Protein AF-A0A6G8I3R5-F1 (afdb_monomer)

Nearest PDB structures (foldseek):
  1nr4-assembly3_F  TM=6.192E-01  e=1.160E+00  unclassified
  7rkf-assembly1_L  TM=6.629E-01  e=2.500E+00  Homo sapiens
  4oik-assembly1_A  TM=5.473E-01  e=1.703E+00  Homo sapiens
  6log-assembly1_A-2  TM=6.189E-01  e=2.842E+00  Homo sapiens
  1b2t-assembly1_A  TM=5.290E-01  e=2.200E+00  Homo sapiens

Radius of gyration: 25.36 Å; Cα contacts (8 Å, |Δi|>4): 138; chains: 1; bounding box: 46×30×74 Å

Structure (mmCIF, N/CA/C/O backbone):
data_AF-A0A6G8I3R5-F1
#
_entry.id   AF-A0A6G8I3R5-F1
#
loop_
_atom_site.group_PDB
_atom_site.id
_atom_site.type_symbol
_atom_site.label_atom_id
_atom_site.label_alt_id
_atom_site.label_comp_id
_atom_site.label_asym_id
_atom_site.label_entity_id
_atom_site.label_seq_id
_atom_site.pdbx_PDB_ins_code
_atom_site.Cartn_x
_atom_site.Cartn_y
_atom_site.Cartn_z
_atom_site.occupancy
_atom_site.B_iso_or_equiv
_atom_site.auth_seq_id
_atom_site.auth_comp_id
_atom_site.auth_asym_id
_atom_site.auth_atom_id
_atom_site.pdbx_PDB_model_num
ATOM 1 N N . MET A 1 1 ? -3.432 3.666 -10.503 1.00 88.12 1 MET A N 1
ATOM 2 C CA . MET A 1 1 ? -2.879 3.123 -11.754 1.00 88.12 1 MET A CA 1
ATOM 3 C C . MET A 1 1 ? -1.548 3.805 -12.029 1.00 88.12 1 MET A C 1
ATOM 5 O O . MET A 1 1 ? -1.516 5.023 -11.916 1.00 88.12 1 MET A O 1
ATOM 9 N N . ILE A 1 2 ? -0.495 3.065 -12.377 1.00 93.25 2 ILE A N 1
ATOM 10 C CA . ILE A 1 2 ? 0.786 3.632 -12.836 1.00 93.25 2 ILE A CA 1
ATOM 11 C C . ILE A 1 2 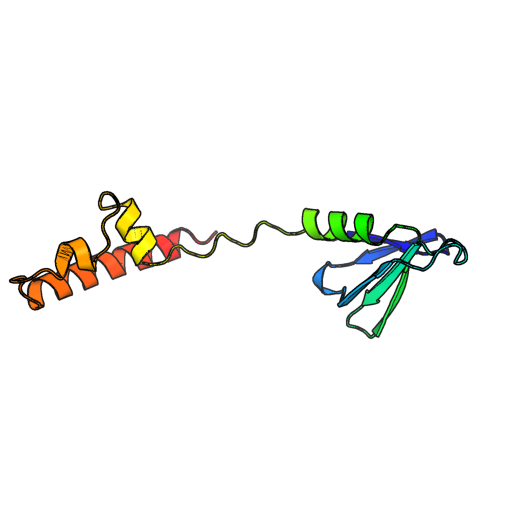? 1.014 3.328 -14.324 1.00 93.25 2 ILE A C 1
ATOM 13 O O . ILE A 1 2 ? 0.378 2.419 -14.863 1.00 93.25 2 ILE A O 1
ATOM 17 N N . CYS A 1 3 ? 1.907 4.072 -14.982 1.00 95.38 3 CYS A N 1
ATOM 18 C CA . CYS A 1 3 ? 2.256 3.878 -16.391 1.00 95.38 3 CYS A CA 1
ATOM 19 C C . CYS A 1 3 ? 3.767 3.663 -16.530 1.00 95.38 3 CYS A C 1
ATOM 21 O O . CYS A 1 3 ? 4.547 4.517 -16.117 1.00 95.38 3 CYS A O 1
ATOM 23 N N . ILE A 1 4 ? 4.161 2.543 -17.133 1.00 95.88 4 ILE A N 1
ATOM 24 C CA . ILE A 1 4 ? 5.564 2.187 -17.389 1.00 95.88 4 ILE A CA 1
ATOM 25 C C . ILE A 1 4 ? 5.741 1.985 -18.893 1.00 95.88 4 ILE A C 1
ATOM 27 O O . ILE A 1 4 ? 4.902 1.350 -19.536 1.00 95.88 4 ILE A O 1
ATOM 31 N N . THR A 1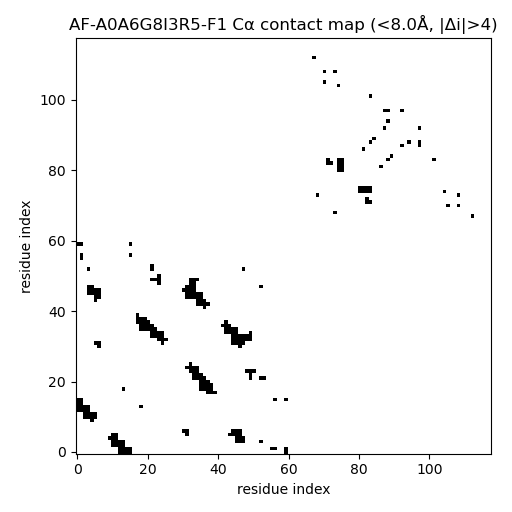 5 ? 6.816 2.518 -19.457 1.00 96.44 5 THR A N 1
ATOM 32 C CA . THR A 1 5 ? 7.156 2.393 -20.872 1.00 96.44 5 THR A CA 1
ATOM 33 C C . THR A 1 5 ? 8.264 1.364 -21.034 1.00 96.44 5 THR A C 1
ATOM 35 O O . THR A 1 5 ? 9.357 1.527 -20.494 1.00 96.44 5 THR A O 1
ATOM 38 N N . ASP A 1 6 ? 8.005 0.298 -21.786 1.00 94.00 6 ASP A N 1
ATOM 39 C CA . ASP A 1 6 ? 9.047 -0.685 -22.071 1.00 94.00 6 ASP A CA 1
ATOM 40 C C . ASP A 1 6 ? 10.016 -0.217 -23.168 1.00 94.00 6 ASP A C 1
ATOM 42 O O . ASP A 1 6 ? 9.799 0.795 -23.843 1.00 94.00 6 ASP A O 1
ATOM 46 N N . VAL A 1 7 ? 11.095 -0.971 -23.371 1.00 92.50 7 VAL A N 1
ATOM 47 C CA . VAL A 1 7 ? 12.101 -0.700 -24.414 1.00 92.50 7 VAL A CA 1
ATOM 48 C C . VAL A 1 7 ? 11.581 -0.747 -25.852 1.00 92.50 7 VAL A C 1
ATOM 50 O O . VAL A 1 7 ? 12.227 -0.208 -26.750 1.00 92.50 7 VAL A O 1
ATOM 53 N N . ASN A 1 8 ? 10.407 -1.339 -26.080 1.00 91.62 8 ASN 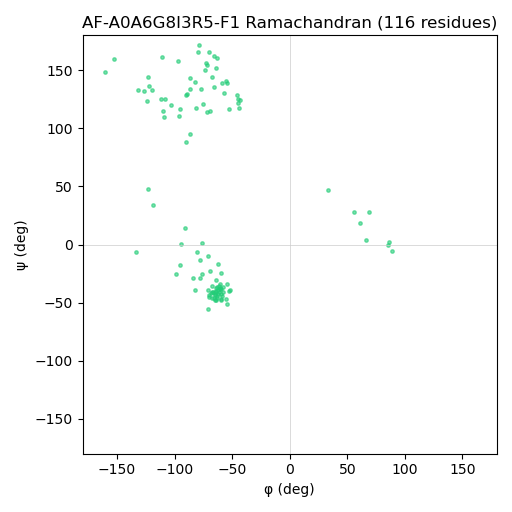A N 1
ATOM 54 C CA . ASN A 1 8 ? 9.726 -1.356 -27.374 1.00 91.62 8 ASN A CA 1
ATOM 55 C C . ASN A 1 8 ? 8.769 -0.160 -27.534 1.00 91.62 8 ASN A C 1
ATOM 57 O O . ASN A 1 8 ? 7.927 -0.157 -28.434 1.00 91.62 8 ASN A O 1
ATOM 61 N N . CYS A 1 9 ? 8.880 0.850 -26.664 1.00 90.06 9 CYS A N 1
ATOM 62 C CA . CYS A 1 9 ? 8.003 2.018 -26.593 1.00 90.06 9 CYS A CA 1
ATOM 63 C C . CYS A 1 9 ? 6.530 1.672 -26.306 1.00 90.06 9 CYS A C 1
ATOM 65 O O . CYS A 1 9 ? 5.641 2.496 -26.548 1.00 90.06 9 CYS A O 1
ATOM 67 N N . LYS A 1 10 ? 6.240 0.474 -25.786 1.00 95.19 10 LYS A N 1
ATOM 68 C CA . LYS A 1 10 ? 4.885 0.083 -25.401 1.00 95.19 10 LYS A CA 1
ATOM 69 C C . LYS A 1 10 ? 4.607 0.549 -23.977 1.00 95.19 10 LYS A C 1
ATOM 71 O O . LYS A 1 10 ? 5.406 0.355 -23.065 1.00 95.19 10 LYS A O 1
ATOM 76 N N . LYS A 1 11 ? 3.432 1.149 -23.788 1.00 96.19 11 LYS A N 1
ATOM 77 C CA . LYS A 1 11 ? 2.954 1.591 -22.476 1.00 96.19 11 LYS A CA 1
ATOM 78 C C . LYS A 1 11 ? 2.185 0.478 -21.778 1.00 96.19 11 LYS A C 1
ATOM 80 O O . LYS A 1 11 ? 1.250 -0.087 -22.346 1.00 96.19 11 LYS A O 1
ATOM 85 N N . HIS A 1 12 ? 2.552 0.220 -20.532 1.00 95.00 12 HIS A N 1
ATOM 86 C CA . HIS A 1 12 ? 1.899 -0.718 -19.631 1.00 95.00 12 HIS A CA 1
ATOM 87 C C . HIS A 1 12 ? 1.204 0.075 -18.528 1.00 95.00 12 HIS A C 1
ATOM 89 O O . HIS A 1 12 ? 1.855 0.748 -17.729 1.00 95.00 12 HIS A O 1
ATOM 95 N N . TYR A 1 13 ? -0.126 0.007 -18.501 1.00 95.00 13 TYR A N 1
ATOM 96 C CA . TYR A 1 13 ? -0.941 0.605 -17.447 1.00 95.00 13 TYR A CA 1
ATOM 97 C C . TYR A 1 13 ? -1.264 -0.465 -16.419 1.00 95.00 13 TYR A C 1
ATOM 99 O O . TYR A 1 13 ? -2.006 -1.402 -16.711 1.00 95.00 13 TYR A O 1
ATOM 107 N N . LEU A 1 14 ? -0.683 -0.337 -15.231 1.00 93.00 14 LEU A N 1
ATOM 108 C CA . LEU A 1 14 ? -0.729 -1.383 -14.218 1.00 93.00 14 LEU A CA 1
ATOM 109 C C . LEU A 1 14 ? -1.337 -0.865 -12.925 1.00 93.00 14 LEU A C 1
ATOM 111 O O . LEU A 1 14 ? -1.112 0.277 -12.501 1.00 93.00 14 LEU A O 1
ATOM 115 N N . HIS A 1 15 ? -2.087 -1.741 -12.261 1.00 92.31 15 HIS A N 1
ATOM 116 C CA . HIS A 1 15 ? -2.412 -1.522 -10.864 1.00 92.31 15 HIS A CA 1
ATOM 117 C C . HIS A 1 15 ? -1.133 -1.643 -10.030 1.00 92.31 15 HIS A C 1
ATOM 119 O O . HIS A 1 15 ? -0.280 -2.478 -10.328 1.00 92.31 15 HIS A O 1
ATOM 125 N N . LYS A 1 16 ? -0.997 -0.833 -8.974 1.00 88.69 16 LYS A N 1
ATOM 126 C CA . LYS A 1 16 ? 0.200 -0.867 -8.118 1.00 88.69 16 LYS A CA 1
ATOM 127 C C . LYS A 1 16 ? 0.397 -2.256 -7.490 1.00 88.69 16 LYS A C 1
ATOM 129 O O . LYS A 1 16 ? 1.510 -2.761 -7.467 1.00 88.69 16 LYS A O 1
ATOM 134 N N . ASP A 1 17 ? -0.704 -2.901 -7.099 1.00 90.25 17 ASP A N 1
ATOM 135 C CA . ASP A 1 17 ? -0.691 -4.224 -6.461 1.00 90.25 17 ASP A CA 1
ATOM 136 C C . ASP A 1 17 ? -0.311 -5.351 -7.433 1.00 90.25 17 ASP A C 1
ATOM 138 O O . ASP A 1 17 ? -0.082 -6.473 -7.002 1.00 90.25 17 ASP A O 1
ATOM 142 N N . ALA A 1 18 ? -0.229 -5.081 -8.742 1.00 93.19 18 ALA A N 1
ATOM 143 C CA . ALA A 1 18 ? 0.274 -6.052 -9.710 1.00 93.19 18 ALA A CA 1
ATOM 144 C C . ALA A 1 18 ? 1.811 -6.150 -9.698 1.00 93.19 18 ALA A C 1
ATOM 146 O O . ALA A 1 18 ? 2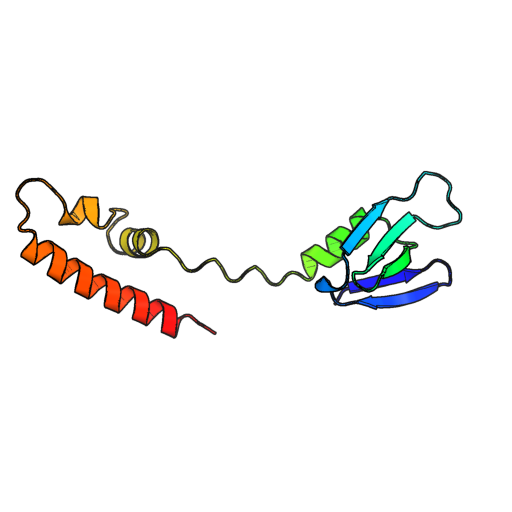.366 -7.089 -10.268 1.00 93.19 18 ALA A O 1
ATOM 147 N N . ILE A 1 19 ? 2.506 -5.203 -9.057 1.00 94.31 19 ILE A N 1
ATOM 148 C CA . ILE A 1 19 ? 3.966 -5.095 -9.061 1.00 94.31 19 ILE A CA 1
ATOM 149 C C . ILE A 1 19 ? 4.531 -5.790 -7.829 1.00 94.31 19 ILE A C 1
ATOM 151 O O . ILE A 1 19 ? 4.324 -5.353 -6.702 1.00 94.31 19 ILE A O 1
ATOM 155 N N . ALA A 1 20 ? 5.303 -6.846 -8.057 1.00 95.75 20 ALA A N 1
ATOM 156 C CA . ALA A 1 20 ? 5.983 -7.577 -6.999 1.00 95.75 20 ALA A CA 1
ATOM 157 C C . ALA A 1 20 ? 7.297 -6.901 -6.590 1.00 95.75 20 ALA A C 1
ATOM 159 O O . ALA A 1 20 ? 7.661 -6.898 -5.415 1.00 95.75 20 ALA A O 1
ATOM 160 N N . ARG A 1 21 ? 8.050 -6.362 -7.559 1.00 95.38 21 ARG A N 1
ATOM 161 C CA . ARG A 1 21 ? 9.362 -5.749 -7.309 1.00 95.38 21 ARG A CA 1
ATOM 162 C C . ARG A 1 21 ? 9.782 -4.818 -8.442 1.00 95.38 21 ARG A C 1
ATOM 164 O O . ARG A 1 21 ? 9.507 -5.098 -9.605 1.00 95.38 21 ARG A O 1
ATOM 171 N N . VAL A 1 22 ? 10.529 -3.770 -8.100 1.00 96.44 22 VAL A N 1
ATOM 172 C CA . VAL A 1 22 ? 11.237 -2.906 -9.053 1.00 96.44 22 VAL A CA 1
ATOM 173 C C . VAL A 1 22 ? 12.738 -2.958 -8.751 1.00 96.44 22 VAL A C 1
ATOM 175 O O . VAL A 1 22 ? 13.143 -2.850 -7.593 1.00 96.44 22 VAL A O 1
ATOM 178 N N . ASN A 1 23 ? 13.565 -3.138 -9.778 1.00 96.19 23 ASN A N 1
ATOM 179 C CA . ASN A 1 23 ? 15.024 -3.188 -9.688 1.00 96.19 23 ASN A CA 1
ATOM 180 C C . ASN A 1 23 ? 15.641 -2.186 -10.664 1.00 96.19 23 ASN A C 1
ATOM 182 O O . ASN A 1 23 ? 15.284 -2.209 -11.835 1.00 96.19 23 ASN A O 1
ATOM 186 N N . GLU A 1 24 ? 16.601 -1.371 -10.223 1.00 96.06 24 GLU A N 1
ATOM 187 C CA . GLU A 1 24 ? 17.417 -0.575 -11.154 1.00 96.06 24 GLU A CA 1
ATOM 188 C C . GLU A 1 24 ? 18.273 -1.527 -12.003 1.00 96.06 24 GLU A C 1
ATOM 190 O O . GLU A 1 24 ? 18.849 -2.495 -11.487 1.00 96.06 24 GLU A O 1
ATOM 195 N N . ALA A 1 25 ? 18.340 -1.270 -13.306 1.00 93.25 25 ALA A N 1
ATOM 196 C CA . ALA A 1 25 ? 19.259 -1.969 -14.188 1.00 93.25 25 ALA A CA 1
ATOM 197 C C . ALA A 1 25 ? 20.701 -1.490 -13.951 1.00 93.25 25 ALA A C 1
ATOM 199 O O . ALA A 1 25 ? 20.955 -0.385 -13.472 1.00 93.25 25 ALA A O 1
ATOM 200 N N . GLY A 1 26 ? 21.669 -2.342 -14.290 1.00 88.00 26 GLY A N 1
ATOM 201 C CA . GLY A 1 26 ? 23.076 -1.954 -14.262 1.00 88.00 26 GLY A CA 1
ATOM 202 C C . GLY A 1 26 ? 23.402 -0.878 -15.310 1.00 88.00 26 GLY A C 1
ATOM 203 O O . GLY A 1 26 ? 22.656 -0.696 -16.276 1.00 88.00 26 GLY A O 1
ATOM 204 N N . PRO A 1 27 ? 24.538 -0.179 -15.162 1.00 80.62 27 PRO A N 1
ATOM 205 C CA . PRO A 1 27 ? 24.974 0.808 -16.144 1.00 80.62 27 PRO A CA 1
ATOM 206 C C . PRO A 1 27 ? 25.158 0.175 -17.540 1.00 80.62 27 PRO A C 1
ATOM 208 O O . PRO A 1 27 ? 25.711 -0.916 -17.663 1.00 80.62 27 PRO A O 1
ATOM 211 N N . ASN A 1 28 ? 24.736 0.894 -18.591 1.00 68.00 28 ASN A N 1
ATOM 212 C CA . ASN A 1 28 ? 24.875 0.552 -20.022 1.00 68.00 28 ASN A CA 1
ATOM 213 C C . ASN A 1 28 ? 24.052 -0.635 -20.557 1.00 68.00 28 ASN A C 1
ATOM 215 O O . ASN A 1 28 ? 24.422 -1.246 -21.562 1.00 68.00 28 ASN A O 1
ATOM 219 N N . TRP A 1 29 ? 22.902 -0.938 -19.960 1.00 75.06 29 TRP A N 1
ATOM 220 C CA . TRP A 1 29 ? 22.060 -2.029 -20.444 1.00 75.06 29 TRP A CA 1
ATOM 221 C C . TRP A 1 29 ? 21.027 -1.573 -21.485 1.00 75.06 29 TRP A C 1
ATOM 223 O O . TRP A 1 29 ? 19.920 -1.222 -21.120 1.00 75.06 29 TRP A O 1
ATOM 233 N N . HIS A 1 30 ? 21.365 -1.565 -22.781 1.00 79.12 30 HIS A N 1
ATOM 234 C CA . HIS A 1 30 ? 20.426 -1.492 -23.929 1.00 79.12 30 HIS A CA 1
ATOM 235 C C . HIS A 1 30 ? 19.124 -0.668 -23.739 1.00 79.12 30 HIS A C 1
ATOM 237 O O . HIS A 1 30 ? 18.047 -1.124 -24.108 1.00 79.12 30 HIS A O 1
ATOM 243 N N . ARG A 1 31 ? 19.214 0.559 -23.199 1.00 84.31 31 ARG A N 1
ATOM 244 C CA . ARG A 1 31 ? 18.071 1.460 -22.895 1.00 84.31 31 ARG A CA 1
ATOM 245 C C . ARG A 1 31 ? 17.108 0.986 -21.790 1.00 84.31 31 ARG A C 1
ATOM 247 O O . ARG A 1 31 ? 16.130 1.675 -21.523 1.00 84.31 31 ARG A O 1
ATOM 254 N N . ILE A 1 32 ? 17.398 -0.134 -21.135 1.00 92.62 32 ILE A N 1
ATOM 255 C CA . ILE A 1 32 ? 16.712 -0.607 -19.933 1.00 92.62 32 ILE A CA 1
ATOM 256 C C . ILE A 1 32 ? 17.296 0.136 -18.734 1.00 92.62 32 ILE A C 1
ATOM 258 O O . ILE A 1 32 ? 18.476 -0.007 -18.416 1.00 92.62 32 ILE A O 1
ATOM 262 N N . SER A 1 33 ? 16.451 0.901 -18.057 1.00 94.31 33 SER A N 1
ATOM 263 C CA . SER A 1 33 ? 16.796 1.603 -16.819 1.00 94.31 33 SER A CA 1
ATOM 264 C C . SER A 1 33 ? 16.326 0.837 -15.580 1.00 94.31 33 SER A C 1
ATOM 266 O O . SER A 1 33 ? 16.931 0.963 -14.515 1.00 94.31 33 SER A O 1
ATOM 268 N N . ALA A 1 34 ? 15.285 0.006 -15.704 1.00 95.94 34 ALA A N 1
ATOM 269 C CA . ALA A 1 34 ? 14.779 -0.812 -14.607 1.00 95.94 34 ALA A CA 1
ATOM 270 C C . ALA A 1 34 ? 14.087 -2.100 -15.079 1.00 95.94 34 ALA A C 1
ATOM 272 O O . ALA A 1 34 ? 13.605 -2.201 -16.204 1.00 95.94 34 ALA A O 1
ATOM 273 N N . TYR A 1 35 ? 13.986 -3.071 -14.173 1.00 96.06 35 TYR A N 1
ATOM 274 C CA . TYR A 1 35 ? 13.179 -4.278 -14.329 1.00 96.06 35 TYR A CA 1
ATOM 275 C C . TYR A 1 35 ? 12.014 -4.242 -13.347 1.00 96.06 35 TYR A C 1
ATOM 277 O O . TYR A 1 35 ? 12.217 -4.124 -12.135 1.00 96.06 35 TYR A O 1
ATOM 285 N N . VAL A 1 36 ? 10.795 -4.378 -13.862 1.00 96.50 36 VAL A N 1
ATOM 286 C CA . VAL A 1 36 ? 9.572 -4.434 -13.057 1.00 96.50 36 VAL A CA 1
ATOM 287 C C . VAL A 1 36 ? 9.024 -5.847 -13.113 1.00 96.50 36 VAL A C 1
ATOM 289 O O . VAL A 1 36 ? 8.538 -6.289 -14.152 1.00 96.50 36 VAL A O 1
ATOM 292 N N . LYS A 1 37 ? 9.112 -6.563 -11.995 1.00 97.31 37 LYS A N 1
ATOM 293 C CA . LYS A 1 37 ? 8.565 -7.910 -11.858 1.00 97.31 37 LYS A CA 1
ATOM 294 C C . LYS A 1 37 ? 7.131 -7.828 -11.358 1.00 97.31 37 LYS A C 1
ATOM 296 O O . LYS A 1 37 ? 6.865 -7.175 -10.349 1.00 97.31 37 LYS A O 1
ATOM 301 N N . LEU A 1 38 ? 6.230 -8.508 -12.049 1.00 96.38 38 LEU A N 1
ATOM 302 C CA . LEU A 1 38 ? 4.812 -8.585 -11.727 1.00 96.38 38 LEU A CA 1
ATOM 303 C C . LEU A 1 38 ? 4.500 -9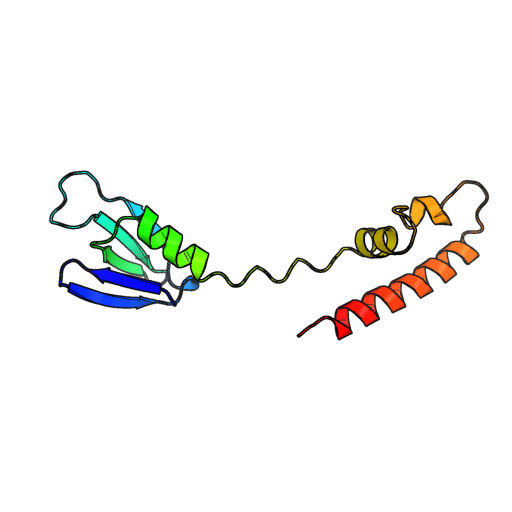.866 -10.943 1.00 96.38 38 LEU A C 1
ATOM 305 O O . LEU A 1 38 ? 5.256 -10.841 -10.988 1.00 96.38 38 LEU A O 1
ATOM 309 N N . PHE A 1 39 ? 3.387 -9.869 -10.210 1.00 93.38 39 PHE A N 1
ATOM 310 C CA . PHE A 1 39 ? 2.953 -11.038 -9.432 1.00 93.38 39 PHE A CA 1
ATOM 311 C C . PHE A 1 39 ? 2.489 -12.218 -10.292 1.00 93.38 39 PHE A C 1
ATOM 313 O O . PHE A 1 39 ? 2.552 -13.357 -9.838 1.00 93.38 39 PHE A O 1
ATOM 320 N N . ASP A 1 40 ? 2.081 -11.971 -11.536 1.00 91.88 40 ASP A N 1
ATOM 321 C CA . ASP A 1 40 ? 1.744 -13.016 -12.511 1.00 91.88 40 ASP A CA 1
ATOM 322 C C . ASP A 1 40 ? 2.986 -13.698 -13.125 1.00 91.88 40 ASP A C 1
ATOM 324 O O . ASP A 1 40 ? 2.864 -14.588 -13.964 1.00 91.88 40 ASP A O 1
ATOM 328 N N . GLY A 1 41 ? 4.189 -13.299 -12.695 1.00 91.50 41 GLY A N 1
ATOM 329 C CA . GLY A 1 41 ? 5.460 -13.802 -13.210 1.00 91.50 41 GLY A CA 1
ATOM 330 C C . GLY A 1 41 ? 5.998 -13.025 -14.413 1.00 91.50 41 GLY A C 1
ATOM 331 O O . GLY A 1 41 ? 7.138 -13.267 -14.814 1.00 91.50 41 GLY A O 1
ATOM 332 N N . GLY A 1 42 ? 5.239 -12.067 -14.954 1.00 94.69 42 GLY A N 1
ATOM 333 C CA . GLY A 1 42 ? 5.686 -11.170 -16.013 1.00 94.69 42 GLY A CA 1
ATOM 334 C C . GLY A 1 42 ? 6.831 -10.258 -15.568 1.00 94.69 42 GLY A C 1
ATOM 335 O O . GLY A 1 42 ? 6.981 -9.928 -14.390 1.00 94.69 42 GLY A O 1
ATOM 336 N N . THR A 1 43 ? 7.670 -9.845 -16.517 1.00 96.06 43 THR A N 1
ATOM 337 C CA . THR A 1 43 ? 8.719 -8.842 -16.287 1.00 96.06 43 THR A CA 1
ATOM 338 C C . THR A 1 43 ? 8.670 -7.795 -17.386 1.00 96.06 43 THR A C 1
ATOM 340 O O . THR A 1 43 ? 8.595 -8.138 -18.564 1.00 96.06 43 THR A O 1
ATOM 343 N N . ILE A 1 44 ? 8.711 -6.524 -16.994 1.00 95.94 44 ILE A N 1
ATOM 344 C CA . ILE A 1 44 ? 8.779 -5.388 -17.909 1.00 95.94 44 ILE A CA 1
ATOM 345 C C . ILE A 1 44 ? 10.174 -4.783 -17.822 1.00 95.94 44 ILE A C 1
ATOM 347 O O . ILE A 1 44 ? 10.645 -4.421 -16.742 1.00 95.94 44 ILE A O 1
ATOM 351 N N . GLU A 1 45 ? 10.815 -4.674 -18.977 1.00 96.12 45 GLU A N 1
ATOM 352 C CA . GLU A 1 45 ? 12.089 -3.993 -19.173 1.00 96.12 45 GLU A CA 1
ATOM 353 C C . GLU A 1 45 ? 11.805 -2.511 -19.431 1.00 96.12 45 GLU A C 1
ATOM 355 O O . GLU A 1 45 ? 11.458 -2.119 -20.545 1.00 96.12 45 GLU A O 1
ATOM 360 N N . ALA A 1 46 ? 11.862 -1.708 -18.372 1.00 95.62 46 ALA A N 1
ATOM 361 C CA . ALA A 1 46 ? 11.403 -0.328 -18.367 1.00 95.62 46 ALA A CA 1
ATOM 362 C C . ALA A 1 46 ? 12.489 0.651 -18.832 1.00 95.62 46 ALA A C 1
ATOM 364 O O . ALA A 1 46 ? 13.671 0.504 -18.499 1.00 95.62 46 ALA A O 1
ATOM 365 N N . CYS A 1 47 ? 12.064 1.687 -19.554 1.00 94.94 47 CYS A N 1
ATOM 366 C CA . CYS A 1 47 ? 12.906 2.826 -19.916 1.00 94.94 47 CYS A CA 1
ATOM 367 C C . CYS A 1 47 ? 13.075 3.809 -18.748 1.00 94.94 47 CYS A C 1
ATOM 369 O O . CYS A 1 47 ? 14.099 4.489 -18.665 1.00 94.94 47 CYS A O 1
ATOM 371 N N . GLU A 1 48 ? 12.084 3.895 -17.857 1.00 94.62 48 GLU A N 1
ATOM 372 C CA . GLU A 1 48 ? 12.122 4.720 -16.648 1.00 94.62 48 GLU A CA 1
ATOM 373 C C . GLU A 1 48 ? 13.042 4.123 -15.577 1.00 94.62 48 GLU A C 1
ATOM 375 O O . GLU A 1 48 ? 13.197 2.903 -15.456 1.00 94.62 48 GLU A O 1
ATOM 380 N N . ARG A 1 49 ? 13.636 4.986 -14.751 1.00 94.81 49 ARG A N 1
ATOM 381 C CA . ARG A 1 49 ? 14.467 4.542 -13.622 1.00 94.81 49 ARG A CA 1
ATOM 382 C C . ARG A 1 49 ? 13.608 3.942 -12.515 1.00 94.81 49 ARG A C 1
ATOM 384 O O . ARG A 1 49 ? 12.459 4.346 -12.320 1.00 94.81 49 ARG A O 1
ATOM 391 N N . ALA A 1 50 ? 14.177 3.055 -11.701 1.00 95.81 50 ALA A N 1
ATOM 392 C CA . ALA A 1 50 ? 13.454 2.444 -10.587 1.00 95.81 50 ALA A CA 1
ATOM 393 C C . ALA A 1 50 ? 12.916 3.499 -9.608 1.00 95.81 50 ALA A C 1
ATOM 395 O O . ALA A 1 50 ? 11.798 3.364 -9.114 1.00 95.81 50 ALA A O 1
ATOM 396 N N . ALA A 1 51 ? 13.672 4.579 -9.380 1.00 95.19 51 ALA A N 1
ATOM 397 C CA . ALA A 1 51 ? 13.254 5.695 -8.531 1.00 95.19 51 ALA A CA 1
ATOM 398 C C . ALA A 1 51 ? 12.029 6.452 -9.083 1.00 95.19 51 ALA A C 1
ATOM 400 O O . ALA A 1 51 ? 11.149 6.851 -8.323 1.00 95.19 51 ALA A O 1
ATOM 401 N N . GLU A 1 52 ? 11.939 6.624 -10.403 1.00 95.06 52 GLU A N 1
ATOM 402 C CA . GLU A 1 52 ? 10.809 7.302 -11.051 1.00 95.06 52 GLU A CA 1
ATOM 403 C C . GLU A 1 52 ? 9.543 6.448 -10.962 1.00 95.06 52 GLU A C 1
ATOM 405 O O . GLU A 1 52 ? 8.469 6.947 -10.623 1.00 95.06 52 GLU A O 1
ATOM 410 N N . ILE A 1 53 ? 9.682 5.142 -11.204 1.00 94.75 53 ILE A N 1
ATOM 411 C CA . ILE A 1 53 ? 8.597 4.165 -11.065 1.00 94.75 53 ILE A CA 1
ATOM 412 C C . ILE A 1 53 ? 8.120 4.113 -9.608 1.00 94.75 53 ILE A C 1
ATOM 414 O O . ILE A 1 53 ? 6.916 4.125 -9.353 1.00 94.75 53 ILE A O 1
ATOM 418 N N . HIS A 1 54 ? 9.044 4.121 -8.645 1.00 94.19 54 HIS A N 1
ATOM 419 C CA . HIS A 1 54 ? 8.716 4.150 -7.222 1.00 94.19 54 HIS A CA 1
ATOM 420 C C . HIS A 1 54 ? 7.897 5.391 -6.843 1.00 94.19 54 HIS A C 1
ATOM 422 O O . HIS A 1 54 ? 6.825 5.258 -6.255 1.00 94.19 54 HIS A O 1
ATOM 428 N N . ALA A 1 55 ? 8.319 6.580 -7.279 1.00 93.06 55 ALA A N 1
ATOM 429 C CA . ALA A 1 55 ? 7.581 7.815 -7.020 1.00 93.06 55 ALA A CA 1
ATOM 430 C C . ALA A 1 55 ? 6.159 7.797 -7.619 1.00 93.06 55 ALA A C 1
ATOM 432 O O . ALA A 1 55 ? 5.226 8.351 -7.034 1.00 93.06 55 ALA A O 1
ATOM 433 N N . GLN A 1 56 ? 5.954 7.153 -8.775 1.00 93.06 56 GLN A N 1
ATOM 434 C CA . GLN A 1 56 ? 4.609 6.963 -9.334 1.00 93.06 56 GLN A CA 1
ATOM 435 C C . GLN A 1 56 ? 3.744 6.042 -8.463 1.00 93.06 56 GLN A C 1
ATOM 437 O O . GLN A 1 56 ? 2.558 6.323 -8.262 1.00 93.06 56 GLN A O 1
ATOM 442 N N . ILE A 1 57 ? 4.323 4.957 -7.938 1.00 91.81 57 ILE A N 1
ATOM 443 C CA . ILE A 1 57 ? 3.631 4.033 -7.029 1.00 91.81 57 ILE A CA 1
ATOM 444 C C . ILE A 1 57 ? 3.174 4.781 -5.775 1.00 91.81 57 ILE A C 1
ATOM 446 O O . ILE A 1 57 ? 2.003 4.674 -5.410 1.00 91.81 57 ILE A O 1
ATOM 450 N N . GLU A 1 58 ? 4.052 5.579 -5.164 1.00 89.50 58 GLU A N 1
ATOM 451 C CA . GLU A 1 58 ? 3.747 6.363 -3.961 1.00 89.50 58 GLU A CA 1
ATOM 452 C C . GLU A 1 58 ? 2.656 7.409 -4.198 1.00 89.50 58 GLU A C 1
ATOM 454 O O . GLU A 1 58 ? 1.694 7.469 -3.441 1.00 89.50 58 GLU A O 1
ATOM 459 N N . ARG A 1 59 ? 2.723 8.172 -5.298 1.00 86.25 59 ARG A N 1
ATOM 460 C CA . ARG A 1 59 ? 1.671 9.149 -5.656 1.00 86.25 59 ARG A CA 1
ATOM 461 C C . ARG A 1 59 ? 0.298 8.516 -5.854 1.00 86.25 59 ARG A C 1
ATOM 463 O O . ARG A 1 59 ? -0.717 9.196 -5.750 1.00 86.25 59 ARG A O 1
ATOM 470 N N . THR A 1 60 ? 0.271 7.230 -6.191 1.00 78.69 60 THR A N 1
ATOM 471 C CA . THR A 1 60 ? -0.965 6.474 -6.400 1.00 78.69 60 THR A CA 1
ATOM 472 C C . THR A 1 60 ? -1.413 5.734 -5.137 1.00 78.69 60 THR A C 1
ATOM 474 O O . THR A 1 60 ? -2.422 5.024 -5.163 1.00 78.69 60 THR A O 1
ATOM 477 N N . GLN A 1 61 ? -0.688 5.852 -4.023 1.00 66.38 61 GLN A N 1
ATOM 478 C CA . GLN A 1 61 ? -1.220 5.430 -2.739 1.00 66.38 61 GLN A CA 1
ATOM 479 C C . GLN A 1 61 ? -2.290 6.449 -2.331 1.00 66.38 61 GLN A C 1
ATOM 481 O O . GLN A 1 61 ? -1.953 7.609 -2.092 1.00 66.38 61 GLN A O 1
ATOM 486 N N . PRO A 1 62 ? -3.583 6.069 -2.242 1.00 60.16 62 PRO A N 1
ATOM 487 C CA . PRO A 1 62 ? -4.450 6.811 -1.342 1.00 60.16 62 PRO A CA 1
ATOM 488 C C . PRO A 1 62 ? -3.767 6.773 0.026 1.00 60.16 62 PRO A C 1
ATOM 490 O O . PRO A 1 62 ? -3.202 5.733 0.381 1.00 60.16 62 PRO A O 1
ATOM 493 N N . ALA A 1 63 ? -3.779 7.896 0.749 1.00 59.72 63 ALA A N 1
ATOM 494 C CA . ALA A 1 63 ? -3.379 7.900 2.148 1.00 59.72 63 ALA A CA 1
ATOM 495 C C . ALA A 1 63 ? -4.049 6.689 2.799 1.00 59.72 63 ALA A C 1
ATOM 497 O O . ALA A 1 63 ? -5.267 6.526 2.670 1.00 59.72 63 ALA A O 1
ATOM 498 N N . GLU A 1 64 ? -3.249 5.791 3.374 1.00 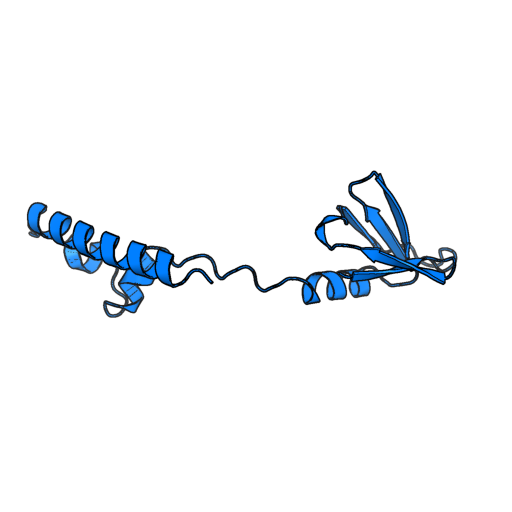54.84 64 GLU A N 1
ATOM 499 C CA . GLU A 1 64 ? -3.768 4.685 4.168 1.00 54.84 64 GLU A CA 1
ATOM 500 C C . GLU A 1 64 ? -4.839 5.293 5.080 1.00 54.84 64 GLU A C 1
ATOM 502 O O . GLU A 1 64 ? -4.549 6.340 5.678 1.00 54.84 64 GLU A O 1
ATOM 507 N N . PRO A 1 65 ? -6.093 4.784 5.088 1.00 57.22 65 PRO A N 1
ATOM 508 C CA . PRO A 1 65 ? -7.128 5.397 5.905 1.00 57.22 65 PRO A CA 1
ATOM 509 C C . PRO A 1 65 ? -6.541 5.463 7.300 1.00 57.22 65 PRO A C 1
ATOM 511 O O . PRO A 1 65 ? -6.139 4.417 7.819 1.00 57.22 65 PRO A O 1
ATOM 514 N N . ALA A 1 66 ? -6.368 6.691 7.809 1.00 65.00 66 ALA A N 1
ATOM 515 C CA . ALA A 1 66 ? -5.651 6.939 9.048 1.00 65.00 66 ALA A CA 1
ATOM 516 C C . ALA A 1 66 ? -6.136 5.892 10.041 1.00 65.00 66 ALA A C 1
ATOM 518 O O . ALA A 1 66 ? -7.348 5.783 10.255 1.00 65.00 66 ALA A O 1
ATOM 519 N N . LYS A 1 67 ? -5.216 5.027 10.494 1.00 71.50 67 LYS A N 1
ATOM 520 C CA . LYS A 1 67 ? -5.549 3.897 11.361 1.00 71.50 67 LYS A CA 1
ATOM 521 C C . LYS A 1 67 ? -6.526 4.416 12.406 1.00 71.50 67 LYS A C 1
ATOM 523 O O . LYS A 1 67 ? -6.215 5.418 13.049 1.00 71.50 67 LYS A O 1
ATOM 528 N N . ALA A 1 68 ? -7.695 3.778 12.513 1.00 76.75 68 ALA A N 1
ATOM 529 C CA . ALA A 1 68 ? -8.714 4.199 13.466 1.00 76.75 68 ALA A CA 1
ATOM 530 C C . ALA A 1 68 ? -8.036 4.454 14.824 1.00 76.75 68 ALA A C 1
ATOM 532 O O . ALA A 1 68 ? -7.238 3.598 15.243 1.00 76.75 68 ALA A O 1
ATOM 533 N N . PRO A 1 69 ? -8.267 5.624 15.454 1.00 85.94 69 PRO A N 1
ATOM 534 C CA . PRO A 1 69 ? -7.613 5.950 16.714 1.00 85.94 69 PRO A CA 1
ATOM 535 C C . PRO A 1 69 ? -7.910 4.832 17.701 1.00 85.94 69 PRO A C 1
ATOM 537 O O . PRO A 1 69 ? -9.014 4.286 17.690 1.00 85.94 69 PRO A O 1
ATOM 540 N N . SER A 1 70 ? -6.936 4.446 18.525 1.00 89.62 70 SER A N 1
ATOM 541 C CA . SER A 1 70 ? -7.243 3.497 19.592 1.00 89.62 70 SER A CA 1
ATOM 542 C C . SER A 1 70 ? -8.245 4.128 20.564 1.00 89.62 70 SER A C 1
ATOM 544 O O . SER A 1 70 ? -8.377 5.352 20.621 1.00 89.62 70 SER A O 1
ATOM 546 N N . PHE A 1 71 ? -8.936 3.305 21.358 1.00 90.88 71 PHE A N 1
ATOM 547 C CA . PHE A 1 71 ? -9.817 3.819 22.411 1.00 90.88 71 PHE A CA 1
ATOM 548 C C . PHE A 1 71 ? -9.084 4.811 23.322 1.00 90.88 71 PHE A C 1
ATOM 550 O O . PHE A 1 71 ? -9.640 5.841 23.688 1.00 90.88 71 PHE A O 1
ATOM 557 N N . ASP A 1 72 ? -7.826 4.519 23.644 1.00 89.75 72 ASP A N 1
ATOM 558 C CA . ASP A 1 72 ? -7.031 5.329 24.557 1.00 89.75 72 ASP A CA 1
ATOM 559 C C . ASP A 1 72 ? -6.640 6.677 23.931 1.00 89.75 72 ASP A C 1
ATOM 561 O O . ASP A 1 72 ? -6.727 7.709 24.591 1.00 89.75 72 ASP A O 1
ATOM 565 N N . ASP A 1 73 ? -6.299 6.698 22.637 1.00 90.44 73 ASP A N 1
ATOM 566 C CA . ASP A 1 73 ? -6.042 7.944 21.898 1.00 90.44 73 ASP A CA 1
ATOM 567 C C . ASP A 1 73 ? -7.318 8.794 21.802 1.00 90.44 73 ASP A C 1
ATOM 569 O O . ASP A 1 73 ? -7.316 9.979 22.139 1.00 90.44 73 ASP A O 1
ATOM 573 N N . TRP A 1 74 ? -8.436 8.163 21.428 1.00 92.38 74 TRP A N 1
ATOM 574 C CA . TRP A 1 74 ? -9.755 8.796 21.359 1.00 92.38 74 TRP A CA 1
ATOM 575 C C . TRP A 1 74 ? -10.188 9.384 22.710 1.00 92.38 74 TRP A C 1
ATOM 577 O O . TRP A 1 74 ? -10.749 10.486 22.767 1.00 92.38 74 TRP A O 1
ATOM 587 N N . PHE A 1 75 ? -9.916 8.661 23.800 1.00 93.00 75 PHE A N 1
ATOM 588 C CA . PHE A 1 75 ? -10.255 9.079 25.154 1.00 93.00 75 PHE A CA 1
ATOM 589 C C . PHE A 1 75 ? -9.387 10.261 25.594 1.00 93.00 75 PHE A C 1
ATOM 591 O O . PHE A 1 75 ? -9.928 11.248 26.097 1.00 93.00 75 PHE A O 1
ATOM 598 N N . LYS A 1 76 ? -8.072 10.214 25.342 1.00 93.31 76 LYS A N 1
ATOM 599 C CA . LYS A 1 76 ? -7.128 11.297 25.664 1.00 93.31 76 LYS A CA 1
ATOM 600 C C . LYS A 1 76 ? -7.496 12.606 24.982 1.00 93.31 76 LYS A C 1
ATOM 602 O O . LYS A 1 76 ? -7.519 13.643 25.641 1.00 93.31 76 LYS A O 1
ATOM 607 N N . GLU A 1 77 ? -7.848 12.566 23.699 1.00 90.94 77 GLU A N 1
ATOM 608 C CA . GLU A 1 77 ? -8.294 13.751 22.950 1.00 90.94 77 GLU A CA 1
ATOM 609 C C . GLU A 1 77 ? -9.475 14.472 23.620 1.00 90.94 77 GLU A C 1
ATOM 611 O O . GLU A 1 77 ? -9.571 15.697 23.565 1.00 90.94 77 GLU A O 1
ATOM 616 N N . ARG A 1 78 ? -10.368 13.717 24.270 1.00 89.25 78 ARG A N 1
ATOM 617 C CA . ARG A 1 78 ? -11.599 14.228 24.898 1.00 89.25 78 ARG A CA 1
ATOM 618 C C . ARG A 1 78 ? -11.444 14.534 26.385 1.00 89.25 78 ARG A C 1
ATOM 620 O O . ARG A 1 78 ? -12.261 15.266 26.935 1.00 89.25 78 ARG A O 1
ATOM 627 N N . ASN A 1 79 ? -10.406 14.005 27.029 1.00 88.81 79 ASN A N 1
ATOM 628 C CA . ASN A 1 79 ? -10.200 14.088 28.475 1.00 88.81 79 ASN A CA 1
ATOM 629 C C . ASN A 1 79 ? -8.851 14.732 28.818 1.00 88.81 79 ASN A C 1
ATOM 631 O O . ASN A 1 79 ? -8.092 14.228 29.643 1.00 88.81 79 ASN A O 1
ATOM 635 N N . SER A 1 80 ? -8.554 15.869 28.181 1.00 87.38 80 SER A N 1
ATOM 636 C CA . SER A 1 80 ? -7.382 16.707 28.489 1.00 87.38 80 SER A CA 1
ATOM 637 C C . SER A 1 80 ? -6.036 15.968 28.419 1.00 87.38 80 SER A C 1
ATOM 639 O O . SER A 1 80 ? -5.091 16.333 29.115 1.00 87.38 80 SER A O 1
ATOM 641 N N . GLY A 1 81 ? -5.942 14.928 27.589 1.00 87.56 81 GLY A N 1
ATOM 642 C CA . GLY A 1 81 ? -4.738 14.119 27.405 1.00 87.56 81 GLY A CA 1
ATOM 643 C C . GLY A 1 81 ?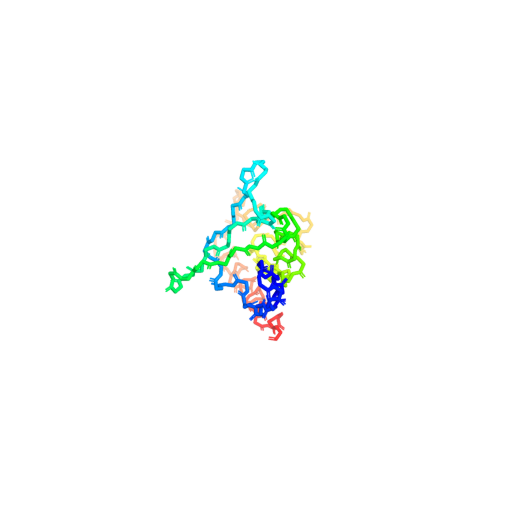 -4.555 12.969 28.399 1.00 87.56 81 GLY A C 1
ATOM 644 O O . GLY A 1 81 ? -3.569 12.248 28.269 1.00 87.56 81 GLY A O 1
ATOM 645 N N . LEU A 1 82 ? -5.474 12.774 29.351 1.00 88.94 82 LEU A N 1
ATOM 646 C CA . LEU A 1 82 ? -5.420 11.666 30.312 1.00 88.94 82 LEU A CA 1
ATOM 647 C C . LEU A 1 82 ? -5.982 10.380 29.707 1.00 88.94 82 LEU A C 1
ATOM 649 O O . LEU A 1 82 ? -6.995 10.417 29.005 1.00 88.94 82 LEU A O 1
ATOM 653 N N . SER A 1 83 ? -5.347 9.242 29.993 1.00 89.38 83 SER A N 1
ATOM 654 C CA . SER A 1 83 ? -5.889 7.922 29.655 1.00 89.38 83 SER A CA 1
ATOM 655 C C . SER A 1 83 ? -7.101 7.577 30.522 1.00 89.38 83 SER A C 1
ATOM 657 O O . SER A 1 83 ? -7.360 8.197 31.561 1.00 89.38 83 SER A O 1
ATOM 659 N N . PHE A 1 84 ? -7.853 6.555 30.106 1.00 89.31 84 PHE A N 1
ATOM 660 C CA . PHE A 1 84 ? -8.978 6.080 30.908 1.00 89.31 84 PHE A CA 1
ATOM 661 C C . PHE A 1 84 ? -8.517 5.621 32.296 1.00 89.31 84 PHE A C 1
ATOM 663 O O . PHE A 1 84 ? -9.140 5.976 33.300 1.00 89.31 84 PHE A O 1
ATOM 670 N N . ASP A 1 85 ? -7.399 4.898 32.352 1.00 87.88 85 ASP A N 1
ATOM 671 C CA . ASP A 1 85 ? -6.831 4.381 33.594 1.00 87.88 85 ASP A CA 1
ATOM 672 C C . ASP A 1 85 ? -6.372 5.510 34.523 1.00 87.88 85 ASP A C 1
ATOM 674 O O . ASP A 1 85 ? -6.688 5.490 35.711 1.00 87.88 85 ASP A O 1
ATOM 678 N N . GLU A 1 86 ? -5.711 6.541 33.993 1.00 87.50 86 GLU A N 1
ATOM 679 C CA . GLU A 1 86 ? -5.282 7.705 34.782 1.00 87.50 86 GLU A CA 1
ATOM 680 C C . GLU A 1 86 ? -6.471 8.454 35.396 1.00 87.50 86 GLU A C 1
ATOM 682 O O . GLU A 1 86 ? -6.389 8.954 36.518 1.00 87.50 86 GLU A O 1
ATOM 687 N N . ALA A 1 87 ? -7.595 8.511 34.678 1.00 85.12 87 ALA A N 1
ATOM 688 C CA . ALA A 1 87 ? -8.792 9.205 35.133 1.00 85.12 87 ALA A CA 1
ATOM 689 C C . ALA A 1 87 ? -9.685 8.356 36.064 1.00 85.12 87 ALA A C 1
ATOM 691 O O . ALA A 1 87 ? -10.395 8.920 36.901 1.00 85.12 87 ALA A O 1
ATOM 692 N N . HIS A 1 88 ? -9.680 7.023 35.930 1.00 82.62 88 HIS A N 1
ATOM 693 C CA . HIS A 1 88 ? -10.707 6.157 36.535 1.00 82.62 88 HIS A CA 1
ATOM 694 C C . HIS A 1 88 ? -10.185 4.916 37.275 1.00 82.62 88 HIS A C 1
ATOM 696 O O . HIS A 1 88 ? -10.985 4.236 37.920 1.00 82.62 88 HIS A O 1
ATOM 702 N N . MET A 1 89 ? -8.888 4.615 37.229 1.00 81.12 89 MET A N 1
ATOM 703 C CA . MET A 1 89 ? -8.279 3.440 37.877 1.00 81.12 89 MET A CA 1
ATOM 704 C C . MET A 1 89 ? -7.233 3.831 38.936 1.00 81.12 89 MET A C 1
ATOM 706 O O . MET A 1 89 ? -6.237 3.139 39.130 1.00 81.12 89 MET A O 1
ATOM 710 N N . GLY A 1 90 ? -7.461 4.947 39.635 1.00 78.44 90 GLY A N 1
ATOM 711 C CA . GLY A 1 90 ? -6.647 5.371 40.776 1.00 78.44 90 GLY A CA 1
ATOM 712 C C . GLY A 1 90 ? -6.993 4.649 42.084 1.00 78.44 90 GLY A C 1
ATOM 713 O O . GLY A 1 90 ? -8.061 4.045 42.231 1.00 78.44 90 GLY A O 1
ATOM 714 N N . ASP A 1 91 ? -6.103 4.765 43.071 1.00 69.56 91 ASP A N 1
ATOM 715 C CA . ASP A 1 91 ? -6.326 4.224 44.413 1.00 69.56 91 ASP A CA 1
ATOM 716 C C . ASP A 1 91 ? -7.614 4.783 45.041 1.00 69.56 91 ASP A C 1
ATOM 718 O O . ASP A 1 91 ? -7.855 5.991 45.076 1.00 69.56 91 ASP A O 1
ATOM 722 N N . GLY A 1 92 ? -8.456 3.883 45.557 1.00 69.31 92 GLY A N 1
ATOM 723 C CA . GLY A 1 92 ? -9.715 4.229 46.223 1.00 69.31 92 GLY A CA 1
ATOM 724 C C . GLY A 1 92 ? -10.924 4.407 45.298 1.00 69.31 92 GLY A C 1
ATOM 725 O O . GLY A 1 92 ? -12.018 4.699 45.790 1.00 69.31 92 GLY A O 1
ATOM 726 N N . VAL A 1 93 ? -10.782 4.202 43.983 1.00 76.62 93 VAL A N 1
ATOM 727 C CA . VAL A 1 93 ? -11.927 4.239 43.063 1.00 76.62 93 VAL A CA 1
ATOM 728 C C . VAL A 1 93 ? -12.745 2.945 43.154 1.00 76.62 93 VAL A C 1
ATOM 730 O O . VAL A 1 93 ? -12.222 1.831 43.149 1.00 76.62 93 VAL A O 1
ATOM 733 N N . LEU A 1 94 ? -14.071 3.089 43.227 1.00 80.00 94 LEU A N 1
ATOM 734 C CA . LEU A 1 94 ? -14.994 1.958 43.192 1.00 80.00 94 LEU A CA 1
ATOM 735 C C . LEU A 1 94 ? -14.999 1.327 41.796 1.00 80.00 94 LEU A C 1
ATOM 737 O O . LEU A 1 94 ? -15.494 1.937 40.849 1.00 80.00 94 LEU A O 1
ATOM 741 N N . ILE A 1 95 ? -14.538 0.078 41.701 1.00 81.06 95 ILE A N 1
ATOM 742 C CA . ILE A 1 95 ? -14.456 -0.688 40.444 1.00 81.06 95 ILE A CA 1
ATOM 743 C C . ILE A 1 95 ? -15.797 -0.692 39.687 1.00 81.06 95 ILE A C 1
ATOM 745 O O . ILE A 1 95 ? -15.815 -0.536 38.471 1.00 81.06 95 ILE A O 1
ATOM 749 N N . ASP A 1 96 ? -16.934 -0.794 40.387 1.00 83.56 96 ASP A N 1
ATOM 750 C CA . ASP A 1 96 ? -18.269 -0.739 39.762 1.00 83.56 96 ASP A CA 1
ATOM 751 C C . ASP A 1 96 ? -18.533 0.593 39.036 1.00 83.56 96 ASP A C 1
ATOM 753 O O . ASP A 1 96 ? -19.101 0.615 37.942 1.00 83.56 96 ASP A O 1
ATOM 757 N N . LYS A 1 97 ? -18.074 1.710 39.612 1.00 86.31 97 LYS A N 1
ATOM 758 C CA . LYS A 1 97 ? -18.188 3.030 38.986 1.00 86.31 97 LYS A CA 1
ATOM 759 C C . LYS A 1 97 ? -17.299 3.104 37.745 1.00 86.31 97 LYS A C 1
ATOM 761 O O . LYS A 1 97 ? -17.786 3.507 36.692 1.00 86.31 97 LYS A O 1
ATOM 766 N N . SER A 1 98 ? -16.048 2.654 37.838 1.00 85.44 98 SER A N 1
ATOM 767 C CA . SER A 1 98 ? -15.115 2.641 36.702 1.00 85.44 98 SER A CA 1
ATOM 768 C C . SER A 1 98 ? -15.623 1.766 35.555 1.00 85.44 98 SER A C 1
ATOM 770 O O . SER A 1 98 ? -15.581 2.179 34.403 1.00 85.44 98 SER A O 1
ATOM 772 N N . MET A 1 99 ? -16.203 0.600 35.845 1.00 86.50 99 MET A N 1
ATOM 773 C CA . MET A 1 99 ? -16.744 -0.290 34.810 1.00 86.50 99 MET A CA 1
ATOM 774 C C . MET A 1 99 ? -17.973 0.288 34.098 1.00 86.50 99 MET A C 1
ATOM 776 O O . MET A 1 99 ? -18.135 0.105 32.886 1.00 86.50 99 MET A O 1
ATOM 780 N N . LYS A 1 100 ? -18.834 1.019 34.819 1.00 90.00 100 LYS A N 1
ATOM 781 C CA . LYS A 1 100 ? -19.966 1.741 34.214 1.00 90.00 100 LYS A CA 1
ATOM 782 C C . LYS A 1 100 ? -19.490 2.851 33.282 1.00 90.00 100 LYS A C 1
ATOM 784 O O . LYS A 1 100 ? -20.025 2.986 32.181 1.00 90.00 100 LYS A O 1
ATOM 789 N N . GLU A 1 101 ? -18.472 3.595 33.699 1.00 90.88 101 GLU A N 1
ATOM 790 C CA . GLU A 1 101 ? -17.859 4.655 32.897 1.00 90.88 101 GLU A CA 1
ATOM 791 C C . GLU A 1 101 ? -17.161 4.097 31.651 1.00 90.88 101 GLU A C 1
ATOM 793 O O . GLU A 1 101 ? -17.437 4.553 30.540 1.00 90.88 101 GLU A O 1
ATOM 798 N N . LEU A 1 102 ? -16.370 3.028 31.794 1.00 91.62 102 LEU A N 1
ATOM 799 C CA . LEU A 1 102 ? -15.745 2.330 30.667 1.00 91.62 102 LEU A CA 1
ATOM 800 C C . LEU A 1 102 ? -16.791 1.881 29.640 1.00 91.62 102 LEU A C 1
ATOM 802 O O . LEU A 1 102 ? -16.651 2.128 28.446 1.00 91.62 102 LEU A O 1
ATOM 806 N N . SER A 1 103 ? -17.885 1.273 30.107 1.00 91.19 103 SER A N 1
ATOM 807 C CA . SER A 1 103 ? -18.971 0.791 29.242 1.00 91.19 103 SER A CA 1
ATOM 808 C C . SER A 1 103 ? -19.694 1.919 28.500 1.00 91.19 103 SER A C 1
ATOM 810 O O . SER A 1 103 ? -20.230 1.711 27.409 1.00 91.19 103 SER A O 1
ATOM 812 N N . ARG A 1 104 ? -19.759 3.119 29.086 1.00 93.81 104 ARG A N 1
ATOM 813 C CA . ARG A 1 104 ? -20.291 4.308 28.414 1.00 93.81 104 ARG A CA 1
ATOM 814 C C . ARG A 1 104 ? -19.327 4.773 27.325 1.00 93.81 104 ARG A C 1
ATOM 816 O O . ARG A 1 104 ? -19.715 4.788 26.163 1.00 93.81 104 ARG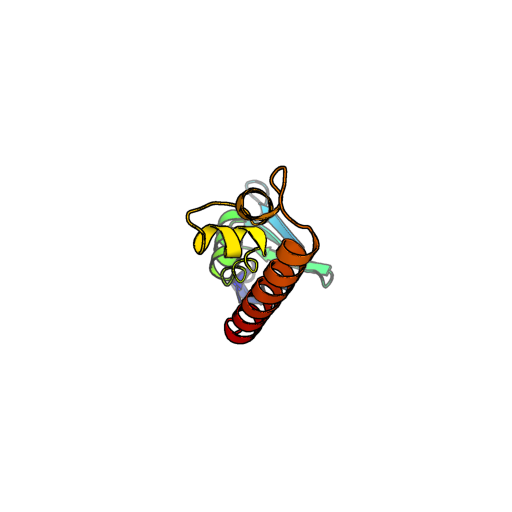 A O 1
ATOM 823 N N . HIS A 1 105 ? -18.071 5.025 27.682 1.00 93.81 105 HIS A N 1
ATOM 824 C CA . HIS A 1 105 ? -17.059 5.522 26.751 1.00 93.81 105 HIS A CA 1
ATOM 825 C C . HIS A 1 105 ? -16.792 4.567 25.583 1.00 93.81 105 HIS A C 1
ATOM 827 O O . HIS A 1 105 ? -16.645 5.011 24.450 1.00 93.81 105 HIS A O 1
ATOM 833 N N . MET A 1 106 ? -16.809 3.253 25.819 1.00 92.31 106 MET A N 1
ATOM 834 C CA . MET A 1 106 ? -16.666 2.257 24.754 1.00 92.31 106 MET A CA 1
ATOM 835 C C . MET A 1 106 ? -17.812 2.309 23.737 1.00 92.31 106 MET A C 1
ATOM 837 O O . MET A 1 106 ? -17.580 2.110 22.546 1.00 92.31 106 MET A O 1
ATOM 841 N N . ARG A 1 107 ? -19.049 2.587 24.174 1.00 93.69 107 ARG A N 1
ATOM 842 C CA . ARG A 1 107 ? -20.188 2.743 23.253 1.00 93.69 107 ARG A CA 1
ATOM 843 C C . ARG A 1 107 ? -20.049 3.998 22.401 1.00 93.69 107 ARG A C 1
ATOM 845 O O . ARG A 1 107 ? -20.308 3.927 21.201 1.00 93.69 107 ARG A O 1
ATOM 852 N N . ASP A 1 108 ? -19.616 5.101 22.999 1.00 93.81 108 ASP A N 1
ATOM 853 C CA . ASP A 1 108 ? -19.407 6.366 22.289 1.00 93.81 108 ASP A CA 1
ATOM 854 C C . ASP A 1 108 ? -18.288 6.219 21.247 1.00 93.81 108 ASP A C 1
ATOM 856 O O . ASP A 1 108 ? -18.499 6.503 20.069 1.00 93.81 108 ASP A O 1
ATOM 860 N N . TYR A 1 109 ? -17.153 5.636 21.648 1.00 92.69 109 TYR A N 1
ATOM 861 C CA . TYR A 1 109 ? -16.032 5.313 20.764 1.00 92.69 109 TYR A CA 1
ATOM 862 C C . TYR A 1 109 ? -16.457 4.460 19.560 1.00 92.69 109 TYR A C 1
ATOM 864 O O . TYR A 1 109 ? -16.188 4.817 18.413 1.00 92.69 109 TYR A O 1
ATOM 872 N N . VAL A 1 110 ? -17.174 3.354 19.790 1.00 90.56 110 VAL A N 1
ATOM 873 C CA . VAL A 1 110 ? -17.644 2.483 18.699 1.00 90.56 110 VAL A CA 1
ATOM 874 C C . VAL A 1 110 ? -18.636 3.214 17.789 1.00 90.56 110 VAL A C 1
ATOM 876 O O . VAL A 1 110 ? -18.572 3.056 16.572 1.00 90.56 110 VAL A O 1
ATOM 879 N N . THR A 1 111 ? -19.531 4.027 18.353 1.00 91.50 111 THR A N 1
ATOM 880 C CA . THR A 1 111 ? -20.516 4.798 17.578 1.00 91.50 111 THR A CA 1
ATOM 881 C C . THR A 1 111 ? -19.827 5.796 16.651 1.00 91.50 111 THR A C 1
ATOM 883 O O . THR A 1 111 ? -20.166 5.881 15.471 1.00 91.50 111 THR A O 1
ATOM 886 N N . GLU A 1 112 ? -18.822 6.514 17.151 1.00 88.38 112 GLU A N 1
ATOM 887 C CA . GLU A 1 112 ? -18.031 7.441 16.342 1.00 88.38 112 GLU A CA 1
ATOM 888 C C . GLU A 1 112 ? -17.234 6.715 15.254 1.00 88.38 112 GLU A C 1
ATOM 890 O O . GLU A 1 112 ? -17.233 7.167 14.112 1.00 88.38 112 GLU A O 1
ATOM 895 N N . LEU A 1 113 ? -16.635 5.557 15.553 1.00 86.38 113 LEU A N 1
ATOM 896 C CA . LEU A 1 113 ? -15.922 4.765 14.546 1.00 86.38 113 LEU A CA 1
ATOM 897 C C . LEU A 1 113 ? -16.827 4.269 13.414 1.00 86.38 113 LEU A C 1
ATOM 899 O O . LEU A 1 113 ? -16.404 4.243 12.258 1.00 86.38 113 LEU A O 1
ATOM 903 N N . VAL A 1 114 ? -18.059 3.863 13.728 1.00 85.06 114 VAL A N 1
ATOM 904 C CA . VAL A 1 114 ? -19.031 3.437 12.710 1.00 85.06 114 VAL A CA 1
ATOM 905 C C . VAL A 1 114 ? -19.462 4.622 11.845 1.00 85.06 114 VAL A C 1
ATOM 907 O O . VAL A 1 114 ? -19.548 4.476 10.628 1.00 85.06 114 VAL A O 1
ATOM 910 N N . ASN A 1 115 ? -19.682 5.792 12.450 1.00 83.06 115 ASN A N 1
ATOM 911 C CA . ASN A 1 115 ? -20.114 7.000 11.742 1.00 83.06 115 ASN A CA 1
ATOM 912 C C . ASN A 1 115 ? -18.990 7.687 10.949 1.00 83.06 115 ASN A C 1
ATOM 914 O O . ASN A 1 115 ? -19.272 8.388 9.982 1.00 83.06 115 ASN A O 1
ATOM 918 N N . ALA A 1 116 ? -17.728 7.506 11.347 1.00 74.19 116 ALA A N 1
ATOM 919 C CA . ALA A 1 116 ? -16.562 8.076 10.671 1.00 74.19 116 ALA A CA 1
ATOM 920 C C . ALA A 1 116 ? -16.126 7.278 9.430 1.00 74.19 116 ALA A C 1
ATOM 922 O O . ALA A 1 116 ? -15.218 7.704 8.713 1.00 74.19 116 ALA A O 1
ATOM 923 N N . LYS A 1 117 ? -16.734 6.113 9.173 1.00 60.50 117 LYS A N 1
ATOM 924 C CA . LYS A 1 117 ? -16.431 5.306 7.992 1.00 60.50 117 LYS A CA 1
ATOM 925 C C . LYS A 1 117 ? -17.088 5.953 6.754 1.00 60.50 117 LYS A C 1
ATOM 927 O O . LYS A 1 117 ? -18.304 6.130 6.779 1.00 60.50 117 LYS A O 1
ATOM 932 N N . PRO A 1 118 ? -16.314 6.331 5.717 1.00 55.88 118 PRO A N 1
ATOM 933 C CA . PRO A 1 118 ? -16.850 6.933 4.495 1.00 55.88 118 PRO A CA 1
ATOM 934 C C . PRO A 1 118 ? -17.688 5.952 3.666 1.00 55.88 118 PRO A C 1
ATOM 936 O O . PRO A 1 118 ? -17.432 4.724 3.747 1.00 55.88 118 PRO A O 1
#

Secondary structure (DSSP, 8-state):
-EEEEBTTS-EEEE-GGGEEEEEEPPTT-TT--EEEEETTS-EEEESS-HHHHHHHHHHT----------HHHHHHHHTTT--HHHHHSSTT--HHHHHHHHHHHHHHHHHHHHHT--

Mean predicted aligned error: 11.72 Å

pLDDT: mean 87.66, std 9.87, range [54.84, 97.31]

Solvent-accessible surface area (backbone atoms only — not comparable to full-atom values): 6906 Å² total; per-residue (Å²): 107,39,79,48,39,31,72,83,73,47,76,45,79,38,56,63,87,46,52,69,44,74,39,64,46,63,91,90,44,87,69,32,29,12,40,39,33,30,70,89,70,49,72,43,48,19,48,53,41,36,70,59,54,48,53,45,49,56,74,57,49,70,76,72,76,73,72,76,72,50,73,53,57,55,40,10,76,75,48,87,67,39,41,63,56,78,74,48,65,51,92,90,56,58,64,72,59,37,52,54,50,50,58,50,53,53,50,52,53,51,52,50,56,63,69,69,56,131

Sequence (118 aa):
MICITDVNCKKHYLHKDAIARVNEAGPNWHRISAYVKLFDGGTIEACERAAEIHAQIERTQPAEPAKAPSFDDWFKERNSGLSFDEAHMGDGVLIDKSMKELSRHMRDY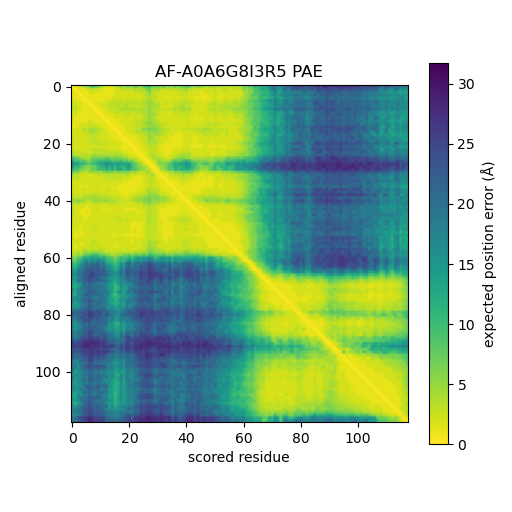VTELVNAKP

Foldseek 3Di:
DFWFAALVRDIDDDDLQQWPDKAADDPPDNLQGIWTAGPVRDIGRTNDHSVVRVVRSVVPDDPPPPPQDPLQRVVCVVPVNDGLCRVAVDPPHDPVVSVVVVVVSVVVSVVVVVVVDD